Protein AF-A0A940NMJ7-F1 (afdb_monomer)

Sequence (134 aa):
ATIISGGDTNITGSQVNAKQVTADVGGNLAIRSVQDTTVSTAHQSSAGGGFSISQGGGSASFSAQNGHADGNYAQVNEQAGINAGSGGFDINVKGNTGLTGAVISSTADSSKNSLSTGTLTYSDIENHSHYSAN

Structure (mmCIF, N/CA/C/O backbone):
data_AF-A0A940NMJ7-F1
#
_entry.id   AF-A0A940NMJ7-F1
#
loop_
_atom_site.group_PDB
_atom_site.id
_atom_site.type_symbol
_atom_site.label_atom_id
_atom_site.label_alt_id
_atom_site.label_comp_id
_atom_site.label_asym_id
_atom_site.label_entity_id
_atom_site.label_seq_id
_atom_site.pdbx_PDB_ins_code
_atom_site.Cartn_x
_atom_site.Cartn_y
_atom_site.Cartn_z
_atom_site.occupancy
_atom_site.B_iso_or_equiv
_atom_site.auth_seq_id
_atom_site.auth_comp_id
_atom_site.auth_asym_id
_atom_site.auth_atom_id
_atom_site.pdbx_PDB_model_num
ATOM 1 N N . ALA A 1 1 ? -13.717 6.164 1.891 1.00 91.00 1 ALA A N 1
ATOM 2 C CA . ALA A 1 1 ? -13.687 5.393 0.640 1.00 91.00 1 ALA A CA 1
ATOM 3 C C . ALA A 1 1 ? -13.686 3.924 1.003 1.00 91.00 1 ALA A C 1
ATOM 5 O O . ALA A 1 1 ? -13.029 3.564 1.973 1.00 91.00 1 ALA A O 1
ATOM 6 N N . THR A 1 2 ? -14.424 3.113 0.253 1.00 94.88 2 THR A N 1
ATOM 7 C CA . THR A 1 2 ? -14.507 1.668 0.472 1.00 94.88 2 THR A CA 1
ATOM 8 C C . THR A 1 2 ? -14.177 0.971 -0.840 1.00 94.88 2 THR A C 1
ATOM 10 O O . THR A 1 2 ? -14.768 1.303 -1.865 1.00 94.88 2 THR A O 1
ATOM 13 N N . ILE A 1 3 ? -13.217 0.050 -0.809 1.00 93.81 3 ILE A N 1
ATOM 14 C CA . ILE A 1 3 ? -12.767 -0.754 -1.946 1.00 93.81 3 ILE A CA 1
ATOM 15 C C . ILE A 1 3 ? -13.097 -2.205 -1.609 1.00 93.81 3 ILE A C 1
ATOM 17 O O . ILE A 1 3 ? -12.659 -2.701 -0.579 1.00 93.81 3 ILE A O 1
ATOM 21 N N . ILE A 1 4 ? -13.883 -2.876 -2.446 1.00 95.88 4 ILE A N 1
ATOM 22 C CA . ILE A 1 4 ? -14.216 -4.293 -2.270 1.00 95.88 4 ILE A CA 1
ATOM 23 C C . ILE A 1 4 ? -13.942 -4.979 -3.600 1.00 95.88 4 ILE A C 1
ATOM 25 O O . ILE A 1 4 ? -14.534 -4.614 -4.615 1.00 95.88 4 ILE A O 1
ATOM 29 N N . SER A 1 5 ? -13.038 -5.953 -3.600 1.00 95.56 5 SER A N 1
ATOM 30 C CA . SER A 1 5 ? -12.686 -6.735 -4.783 1.00 95.56 5 SER A CA 1
ATOM 31 C C . SER A 1 5 ? -12.608 -8.212 -4.429 1.00 95.56 5 SER A C 1
ATOM 33 O O . SER A 1 5 ? -11.950 -8.588 -3.467 1.00 95.56 5 SER A O 1
ATOM 3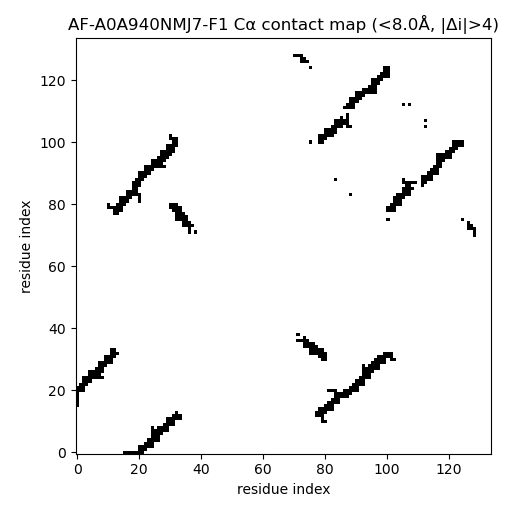5 N N . GLY A 1 6 ? -13.250 -9.069 -5.225 1.00 96.06 6 GLY A N 1
ATOM 36 C CA . GLY A 1 6 ? -13.127 -10.524 -5.079 1.00 96.06 6 GLY A CA 1
ATOM 37 C C . GLY A 1 6 ? -11.809 -11.091 -5.621 1.00 96.06 6 GLY A C 1
ATOM 38 O O . GLY A 1 6 ? -11.502 -12.250 -5.366 1.00 96.06 6 GLY A O 1
ATOM 39 N N . GLY A 1 7 ? -11.041 -10.293 -6.366 1.00 95.75 7 GLY A N 1
ATOM 40 C CA . GLY A 1 7 ? -9.788 -10.697 -7.001 1.00 95.75 7 GLY A CA 1
ATOM 41 C C . GLY A 1 7 ? -8.691 -9.662 -6.788 1.00 95.75 7 GLY A C 1
ATOM 42 O O . GLY A 1 7 ? -8.641 -8.998 -5.753 1.00 95.75 7 GLY A O 1
ATOM 43 N N . ASP A 1 8 ? -7.809 -9.523 -7.772 1.00 97.38 8 ASP A N 1
ATOM 44 C CA . ASP A 1 8 ? -6.682 -8.596 -7.699 1.00 97.38 8 ASP A CA 1
ATOM 45 C C . ASP A 1 8 ? -7.126 -7.134 -7.874 1.00 97.38 8 ASP A C 1
ATOM 47 O O . ASP A 1 8 ? -8.054 -6.821 -8.622 1.00 97.38 8 ASP A O 1
ATOM 51 N N . THR A 1 9 ? -6.448 -6.218 -7.184 1.00 97.19 9 THR A N 1
ATOM 52 C CA . THR A 1 9 ? -6.685 -4.769 -7.227 1.00 97.19 9 THR A CA 1
ATOM 53 C C . THR A 1 9 ? -5.381 -4.043 -7.530 1.00 97.19 9 THR A C 1
ATOM 55 O O . THR A 1 9 ? -4.369 -4.290 -6.879 1.00 97.19 9 THR A O 1
ATOM 58 N N . ASN A 1 10 ? -5.399 -3.120 -8.496 1.00 95.62 10 ASN A N 1
ATOM 59 C CA . ASN A 1 10 ? -4.234 -2.319 -8.873 1.00 95.62 10 ASN A CA 1
ATOM 60 C C . ASN A 1 10 ? -4.544 -0.819 -8.752 1.00 95.62 10 ASN A C 1
ATOM 62 O O . ASN A 1 10 ? -5.534 -0.345 -9.302 1.00 95.62 10 ASN A O 1
ATOM 66 N N . ILE A 1 11 ? -3.670 -0.077 -8.072 1.00 93.62 11 ILE A N 1
ATOM 67 C CA . ILE A 1 11 ? -3.666 1.388 -7.987 1.00 93.62 11 ILE A CA 1
ATOM 68 C C . ILE A 1 11 ? -2.346 1.847 -8.607 1.00 93.62 11 ILE A C 1
ATOM 70 O O . ILE A 1 11 ? -1.290 1.684 -8.005 1.00 93.62 11 ILE A O 1
ATOM 74 N N . THR A 1 12 ? -2.371 2.344 -9.842 1.00 92.06 12 THR A N 1
ATOM 75 C CA . THR A 1 12 ? -1.150 2.703 -10.586 1.00 92.06 12 THR A CA 1
ATOM 76 C C . THR A 1 12 ? -1.181 4.170 -10.976 1.00 92.06 12 THR A C 1
ATOM 78 O O . THR A 1 12 ? -2.170 4.601 -11.556 1.00 92.06 12 THR A O 1
ATOM 81 N N . GLY A 1 13 ? -0.138 4.924 -10.616 1.00 89.19 13 GLY A N 1
ATOM 82 C CA . GLY A 1 13 ? -0.063 6.371 -10.845 1.00 89.19 13 GLY A CA 1
ATOM 83 C C . GLY A 1 13 ? -1.285 7.116 -10.308 1.00 89.19 13 GLY A C 1
ATOM 84 O O . GLY A 1 13 ? -1.816 7.988 -10.96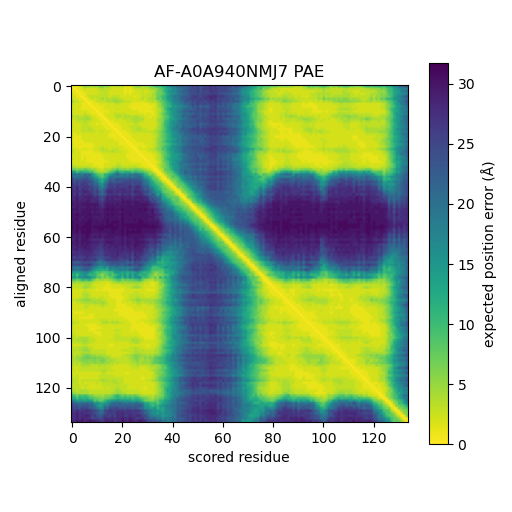6 1.00 89.19 13 GLY A O 1
ATOM 85 N N . SER A 1 14 ? -1.859 6.696 -9.181 1.00 90.94 14 SER A N 1
ATOM 86 C CA . SER A 1 14 ? -3.104 7.286 -8.677 1.00 90.94 14 SER A CA 1
ATOM 87 C C . SER A 1 14 ? -3.173 7.225 -7.161 1.00 90.94 14 SER A C 1
ATOM 89 O O . SER A 1 14 ? -2.622 6.315 -6.537 1.00 90.94 14 SER A O 1
ATOM 91 N N . GLN A 1 15 ? -3.883 8.184 -6.565 1.00 92.56 15 GLN A N 1
ATOM 92 C CA . GLN A 1 15 ? -4.032 8.284 -5.115 1.00 92.56 15 GLN A CA 1
ATOM 93 C C . GLN A 1 15 ? -5.485 8.133 -4.672 1.00 92.56 15 GLN A C 1
ATOM 95 O O . GLN A 1 15 ? -6.378 8.841 -5.139 1.00 92.56 15 GLN A O 1
ATOM 100 N N . VAL A 1 16 ? -5.715 7.251 -3.702 1.00 94.38 16 VAL A N 1
ATOM 101 C CA . VAL A 1 16 ? -7.004 7.118 -3.019 1.00 94.38 16 VAL A CA 1
ATOM 102 C C . VAL A 1 16 ? -6.992 8.012 -1.787 1.00 94.38 16 VAL A C 1
ATOM 104 O O . VAL A 1 16 ? -6.332 7.704 -0.800 1.00 94.38 16 VAL A O 1
ATOM 107 N N . ASN A 1 17 ? -7.748 9.108 -1.829 1.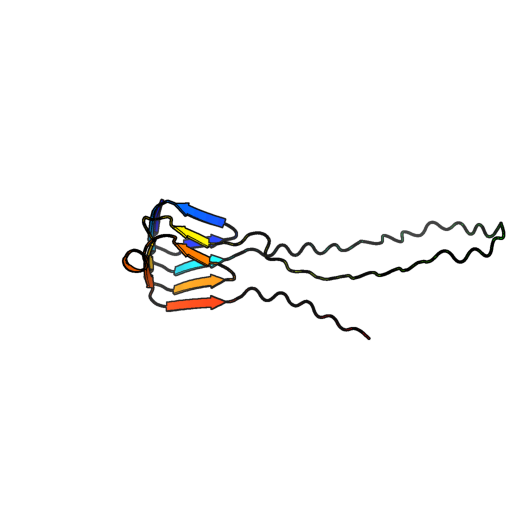00 95.25 17 ASN A N 1
ATOM 108 C CA . ASN A 1 17 ? -7.832 10.080 -0.739 1.00 95.25 17 ASN A CA 1
ATOM 109 C C . ASN A 1 17 ? -9.217 10.029 -0.085 1.00 95.25 17 ASN A C 1
ATOM 111 O O . ASN A 1 17 ? -10.232 10.233 -0.752 1.00 95.25 17 ASN A O 1
ATOM 115 N N . ALA A 1 18 ? -9.286 9.778 1.224 1.00 95.56 18 ALA A N 1
ATOM 116 C CA . ALA A 1 18 ? -10.549 9.834 1.961 1.00 95.56 18 ALA A CA 1
ATOM 117 C C . ALA A 1 18 ? -10.342 10.062 3.459 1.00 95.56 18 ALA A C 1
ATOM 119 O O . ALA A 1 18 ? -9.302 9.728 4.008 1.00 95.56 18 ALA A O 1
ATOM 120 N N . LYS A 1 19 ? -11.376 10.546 4.165 1.00 95.81 19 LYS A N 1
ATOM 121 C CA . LYS A 1 19 ? -11.338 10.669 5.635 1.00 95.81 19 LYS A CA 1
ATOM 122 C C . LYS A 1 19 ? -11.031 9.336 6.332 1.00 95.81 19 LYS A C 1
ATOM 124 O O . LYS A 1 19 ? -10.294 9.330 7.307 1.00 95.81 19 LYS A O 1
ATOM 129 N N . GLN A 1 20 ? -11.596 8.248 5.820 1.00 96.44 20 GLN A N 1
ATOM 130 C CA . GLN A 1 20 ? -11.321 6.870 6.216 1.00 96.44 20 GLN A CA 1
ATOM 131 C C . GLN A 1 20 ? -11.233 6.025 4.948 1.00 96.44 20 GLN A C 1
ATOM 133 O O . GLN A 1 20 ? -12.024 6.248 4.020 1.00 96.44 20 GLN A O 1
ATOM 138 N N . VAL A 1 21 ? -10.308 5.071 4.902 1.00 97.44 21 VAL A N 1
ATOM 139 C CA . VAL A 1 21 ? -10.182 4.120 3.792 1.00 97.44 21 VAL A CA 1
ATOM 140 C C . VAL A 1 21 ? -10.396 2.707 4.310 1.00 97.44 21 VAL A C 1
ATOM 142 O O . VAL A 1 21 ? -9.706 2.279 5.223 1.00 97.44 21 VAL A O 1
ATOM 145 N N . THR A 1 22 ? -11.330 1.980 3.711 1.00 97.00 22 THR A N 1
ATOM 146 C CA . THR A 1 22 ? -11.510 0.549 3.958 1.00 97.00 22 THR A CA 1
ATOM 147 C C . THR A 1 22 ? -11.271 -0.200 2.659 1.00 97.00 22 THR A C 1
ATOM 149 O O . THR A 1 22 ? -11.835 0.181 1.633 1.00 97.00 22 THR A O 1
ATOM 152 N N . ALA A 1 23 ? -10.447 -1.241 2.679 1.00 96.69 23 ALA A N 1
ATOM 153 C CA . ALA A 1 23 ? -10.196 -2.079 1.515 1.00 96.69 23 ALA A CA 1
ATOM 154 C C . ALA A 1 23 ? -10.314 -3.556 1.889 1.00 96.69 23 ALA A C 1
ATOM 156 O O . ALA A 1 23 ? -9.648 -3.997 2.815 1.00 96.69 23 ALA A O 1
ATOM 157 N N . ASP A 1 24 ? -11.135 -4.308 1.163 1.00 97.75 24 ASP A N 1
ATOM 158 C CA . ASP A 1 24 ? -11.233 -5.763 1.269 1.00 97.75 24 ASP A CA 1
ATOM 159 C C . ASP A 1 24 ? -10.949 -6.382 -0.103 1.00 97.75 24 ASP A C 1
ATOM 161 O O . ASP A 1 24 ? -11.700 -6.182 -1.062 1.00 97.75 24 ASP A O 1
ATOM 165 N N . VAL A 1 25 ? -9.811 -7.065 -0.217 1.00 97.62 25 VAL A N 1
ATOM 166 C CA . VAL A 1 25 ? -9.273 -7.587 -1.476 1.00 97.62 25 VAL A CA 1
ATOM 167 C C . VAL A 1 25 ? -9.081 -9.098 -1.357 1.00 97.62 25 VAL A C 1
ATOM 169 O O . VAL A 1 25 ? -8.241 -9.584 -0.599 1.00 97.62 25 VAL A O 1
ATOM 172 N N . GLY A 1 26 ? -9.857 -9.849 -2.136 1.00 97.12 26 GLY A N 1
ATOM 173 C CA . GLY A 1 26 ? -9.825 -11.311 -2.184 1.00 97.12 26 GLY A CA 1
ATOM 174 C C . GLY A 1 26 ? -8.584 -11.891 -2.868 1.00 97.12 26 GLY A C 1
ATOM 175 O O . GLY A 1 26 ? -8.244 -13.043 -2.610 1.00 97.12 26 GLY A O 1
ATOM 176 N N . GLY A 1 27 ? -7.899 -11.105 -3.703 1.00 97.00 27 GLY A N 1
ATOM 177 C CA . GLY A 1 27 ? -6.621 -11.449 -4.331 1.00 97.00 27 GLY A CA 1
ATOM 178 C C . GLY A 1 27 ? -5.460 -10.602 -3.802 1.00 97.00 27 GLY A C 1
ATOM 179 O O . GLY A 1 27 ? -5.316 -10.393 -2.597 1.00 97.00 27 GLY A O 1
ATOM 180 N N . ASN A 1 28 ? -4.625 -10.118 -4.716 1.00 97.94 28 ASN A N 1
ATOM 181 C CA . ASN A 1 28 ? -3.477 -9.258 -4.447 1.00 97.94 28 ASN A CA 1
ATOM 182 C C . ASN A 1 28 ? -3.850 -7.776 -4.559 1.00 97.94 28 ASN A C 1
ATOM 184 O O . ASN A 1 28 ? -4.609 -7.384 -5.444 1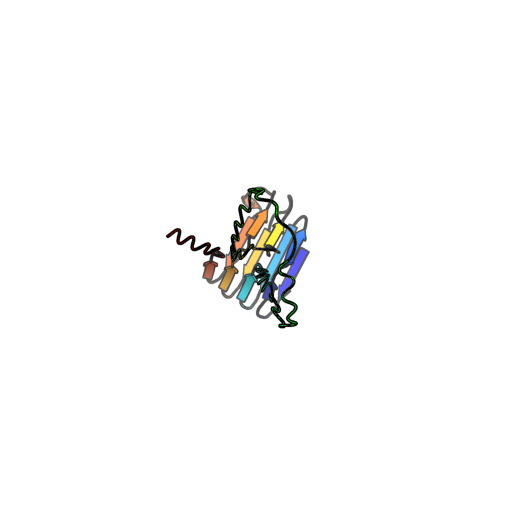.00 97.94 28 ASN A O 1
ATOM 188 N N . LEU A 1 29 ? -3.265 -6.932 -3.713 1.00 97.62 29 LEU A N 1
ATOM 189 C CA . LEU A 1 29 ? -3.347 -5.478 -3.817 1.00 97.62 29 LEU A CA 1
ATOM 190 C C . LEU A 1 29 ? -1.993 -4.932 -4.259 1.00 97.62 29 LEU A C 1
ATOM 192 O O . LEU A 1 29 ? -1.013 -5.071 -3.537 1.00 97.62 29 LEU A O 1
ATOM 196 N N . ALA A 1 30 ? -1.929 -4.262 -5.402 1.00 96.88 30 ALA A N 1
ATOM 197 C CA . ALA A 1 30 ? -0.699 -3.637 -5.862 1.00 96.88 30 ALA A CA 1
ATOM 198 C C . ALA A 1 30 ? -0.859 -2.130 -6.050 1.00 96.88 30 ALA A C 1
ATOM 200 O O . ALA A 1 30 ? -1.742 -1.669 -6.772 1.00 96.88 30 ALA A O 1
ATOM 201 N N . ILE A 1 31 ? 0.029 -1.365 -5.423 1.00 95.75 31 ILE A N 1
ATOM 202 C CA . ILE A 1 31 ? 0.074 0.093 -5.491 1.00 95.75 31 ILE A CA 1
ATOM 203 C C . ILE A 1 31 ? 1.416 0.487 -6.103 1.00 95.75 31 ILE A C 1
ATOM 205 O O . ILE A 1 31 ? 2.468 0.162 -5.553 1.00 95.75 31 ILE A O 1
ATOM 209 N N . ARG A 1 32 ? 1.390 1.136 -7.269 1.00 93.00 32 ARG A N 1
ATOM 210 C CA . ARG A 1 32 ? 2.585 1.397 -8.081 1.00 93.00 32 ARG A CA 1
ATOM 211 C C . ARG A 1 32 ? 2.634 2.836 -8.558 1.00 93.00 32 ARG A C 1
ATOM 213 O O . ARG A 1 32 ? 1.764 3.269 -9.306 1.00 93.00 32 ARG A O 1
ATOM 220 N N . SER A 1 33 ? 3.658 3.566 -8.154 1.00 90.75 33 SER A N 1
ATOM 221 C CA . SER A 1 33 ? 3.934 4.890 -8.706 1.00 90.75 33 SER A CA 1
ATOM 222 C C . SER A 1 33 ? 4.463 4.767 -10.131 1.00 90.75 33 SER A C 1
ATOM 224 O O . SER A 1 33 ? 5.121 3.781 -10.465 1.00 90.75 33 SER A O 1
ATOM 226 N N . VAL A 1 34 ? 4.172 5.757 -10.972 1.00 83.81 34 VAL A N 1
ATOM 227 C CA . VAL A 1 34 ? 4.681 5.801 -12.348 1.00 83.81 34 VAL A CA 1
ATOM 228 C C . VAL A 1 34 ? 5.879 6.744 -12.432 1.00 83.81 34 VAL A C 1
ATOM 230 O O . VAL A 1 34 ? 5.879 7.844 -11.871 1.00 83.81 34 VAL A O 1
ATOM 233 N N . GLN A 1 35 ? 6.927 6.288 -13.115 1.00 69.25 35 GLN A N 1
ATOM 234 C CA . GLN A 1 35 ? 8.033 7.139 -13.543 1.00 69.25 35 GLN A CA 1
ATOM 235 C C . GLN A 1 35 ? 7.687 7.713 -14.912 1.00 69.25 35 GLN A C 1
ATOM 237 O O . GLN A 1 35 ? 7.401 6.941 -15.826 1.00 69.25 35 GLN A O 1
ATOM 242 N N . ASP A 1 36 ? 7.792 9.031 -15.077 1.00 59.56 36 ASP A N 1
ATOM 243 C CA . ASP A 1 36 ? 7.918 9.587 -16.423 1.00 59.56 36 ASP A CA 1
ATOM 244 C C . ASP A 1 36 ? 9.396 9.637 -16.768 1.00 59.56 36 ASP A C 1
ATOM 246 O O . ASP A 1 36 ? 10.161 10.450 -16.251 1.00 59.56 36 ASP A O 1
ATOM 250 N N . THR A 1 37 ? 9.807 8.756 -17.673 1.00 52.72 37 THR A N 1
ATOM 251 C CA . THR A 1 37 ? 11.101 8.899 -18.334 1.00 52.72 37 THR A CA 1
ATOM 252 C C . THR A 1 37 ? 10.867 9.759 -19.566 1.00 52.72 37 THR A C 1
ATOM 254 O O . THR A 1 37 ? 10.669 9.244 -20.666 1.00 52.72 37 THR A O 1
ATOM 257 N N . THR A 1 38 ? 10.853 11.084 -19.397 1.00 46.31 38 THR A N 1
ATOM 258 C CA . THR A 1 38 ? 10.979 11.976 -20.554 1.00 46.31 38 THR A CA 1
ATOM 259 C C . THR A 1 38 ? 12.411 11.838 -21.051 1.00 46.31 38 THR A C 1
ATOM 261 O O . THR A 1 38 ? 13.305 12.574 -20.640 1.00 46.31 38 THR A O 1
ATOM 264 N N . VAL A 1 39 ? 12.656 10.858 -21.921 1.00 48.12 39 VAL A N 1
ATOM 265 C CA . VAL A 1 39 ? 13.864 10.843 -22.737 1.00 48.12 39 VAL A CA 1
ATOM 266 C C . VAL A 1 39 ? 13.705 12.014 -23.699 1.00 48.12 39 VAL A C 1
ATOM 268 O O . VAL A 1 39 ? 13.160 11.863 -24.793 1.00 48.12 39 VAL A O 1
ATOM 271 N N . SER A 1 40 ? 14.154 13.201 -23.284 1.00 40.91 40 SER A N 1
ATOM 272 C CA . SER A 1 40 ? 14.461 14.290 -24.207 1.00 40.91 40 SER A CA 1
ATOM 273 C C . SER A 1 40 ? 15.635 13.822 -25.053 1.00 40.91 40 SER A C 1
ATOM 275 O O . SER A 1 40 ? 16.776 14.222 -24.866 1.00 40.91 40 SER A O 1
ATOM 277 N N . THR A 1 41 ? 15.349 12.934 -26.005 1.00 46.47 41 THR A N 1
ATOM 278 C CA . THR A 1 41 ? 16.197 12.768 -27.170 1.00 46.47 41 THR A CA 1
ATOM 279 C C . THR A 1 41 ? 16.036 14.084 -27.902 1.00 46.47 41 THR A C 1
ATOM 281 O O . THR A 1 41 ? 15.117 14.249 -28.711 1.00 46.47 41 THR A O 1
ATOM 284 N N . ALA A 1 42 ? 16.880 15.055 -27.556 1.00 44.22 42 ALA A N 1
ATOM 285 C CA . ALA A 1 42 ? 17.189 16.155 -28.434 1.00 44.22 42 ALA A CA 1
ATOM 286 C C . ALA A 1 42 ? 17.702 15.494 -29.713 1.00 44.22 42 ALA A C 1
ATOM 288 O O . ALA A 1 42 ? 18.881 15.181 -29.858 1.00 44.22 42 ALA A O 1
ATOM 289 N N . HIS A 1 43 ? 16.779 15.187 -30.623 1.00 42.09 43 HIS A N 1
ATOM 290 C CA . HIS A 1 43 ? 17.104 14.882 -31.994 1.00 42.09 43 HIS A CA 1
ATOM 291 C C . HIS A 1 43 ? 17.693 16.173 -32.537 1.00 42.09 43 HIS A C 1
ATOM 293 O O . HIS A 1 43 ? 16.993 17.009 -33.109 1.00 42.09 43 HIS A O 1
ATOM 299 N N . GLN A 1 44 ? 18.996 16.346 -32.331 1.00 42.59 44 GLN A N 1
ATOM 300 C CA . GLN A 1 44 ? 19.792 17.209 -33.164 1.00 42.59 44 GLN A CA 1
ATOM 301 C C . GLN A 1 44 ? 19.731 16.592 -34.555 1.00 42.59 44 GLN A C 1
ATOM 303 O O . GLN A 1 44 ? 20.561 15.780 -34.954 1.00 42.59 44 GLN A O 1
ATOM 308 N N . SER A 1 45 ? 18.690 16.965 -35.294 1.00 41.44 45 SER A N 1
ATOM 309 C CA . SER A 1 45 ? 18.667 16.828 -36.735 1.00 41.44 45 SER A CA 1
ATOM 310 C C . SER A 1 45 ? 19.654 17.852 -37.270 1.00 41.44 45 SER A C 1
ATOM 312 O O . SER A 1 45 ? 19.287 18.919 -37.750 1.00 41.44 45 SER A O 1
ATOM 314 N N . SER A 1 46 ? 20.938 17.515 -37.190 1.00 48.72 46 SER A N 1
ATOM 315 C CA . SER A 1 46 ? 21.925 17.938 -38.171 1.00 48.72 46 SER A CA 1
ATOM 316 C C . SER A 1 46 ? 21.524 17.328 -39.517 1.00 48.72 46 SER A C 1
ATOM 318 O O . SER A 1 46 ? 22.117 16.366 -39.994 1.00 48.72 46 SER A O 1
ATOM 320 N N . ALA A 1 47 ? 20.454 17.863 -40.103 1.00 39.94 47 ALA A N 1
ATOM 321 C CA . ALA A 1 47 ? 20.149 17.707 -41.508 1.00 39.94 47 ALA A CA 1
ATOM 322 C C . ALA A 1 47 ? 21.024 18.725 -42.235 1.00 39.94 47 ALA A C 1
ATOM 324 O O . ALA A 1 47 ? 20.793 19.933 -42.177 1.00 39.94 47 ALA A O 1
ATOM 325 N N . GLY A 1 48 ? 22.098 18.214 -42.833 1.00 48.69 48 GLY A N 1
ATOM 326 C CA . GLY A 1 48 ? 23.022 18.993 -43.634 1.00 48.69 48 GLY A CA 1
ATOM 327 C C . GLY A 1 48 ? 22.295 19.830 -44.686 1.00 48.69 48 GLY A C 1
ATOM 328 O O . GLY A 1 48 ? 21.514 19.327 -45.486 1.00 48.69 48 GLY A O 1
ATOM 329 N N . GLY A 1 49 ? 22.614 21.116 -44.687 1.00 35.88 49 GLY A N 1
ATOM 330 C CA . GLY A 1 49 ? 22.354 22.058 -45.763 1.00 35.88 49 GLY A CA 1
ATOM 331 C C . GLY A 1 49 ? 23.523 23.027 -45.748 1.00 35.88 49 GLY A C 1
ATOM 332 O O . GLY A 1 49 ? 23.546 23.963 -44.956 1.00 35.88 49 GLY A O 1
ATOM 333 N N . GLY A 1 50 ? 24.568 22.706 -46.508 1.00 48.47 50 GLY A N 1
ATOM 334 C CA . GLY A 1 50 ? 25.816 23.453 -46.483 1.00 48.47 50 GLY A CA 1
ATOM 335 C C . GLY A 1 50 ? 25.646 24.878 -46.988 1.00 48.47 50 GLY A C 1
ATOM 336 O O . GLY A 1 50 ? 25.002 25.075 -48.003 1.00 48.47 50 GLY A O 1
ATOM 337 N N . PHE A 1 51 ? 26.300 25.831 -46.325 1.00 34.94 51 PHE A N 1
ATOM 338 C CA . PHE A 1 51 ? 26.825 27.051 -46.936 1.00 34.94 51 PHE A CA 1
ATOM 339 C C . PHE A 1 51 ? 28.053 27.496 -46.139 1.00 34.94 51 PHE A C 1
ATOM 341 O O . PHE A 1 51 ? 27.954 28.014 -45.029 1.00 34.94 51 PHE A O 1
ATOM 348 N N . SER A 1 52 ? 29.231 27.274 -46.716 1.00 46.12 52 SER A N 1
ATOM 349 C CA . SER A 1 52 ? 30.485 27.865 -46.264 1.00 46.12 52 SER A CA 1
ATOM 350 C C . SER A 1 52 ? 30.455 29.358 -46.598 1.00 46.12 52 SER A C 1
ATOM 352 O O . SER A 1 52 ? 30.718 29.737 -47.736 1.00 46.12 52 SER A O 1
ATOM 354 N N . ILE A 1 53 ? 30.141 30.216 -45.629 1.00 36.88 53 ILE A N 1
ATOM 355 C CA . ILE A 1 53 ? 30.416 31.655 -45.731 1.00 36.88 53 ILE A CA 1
ATOM 356 C C . ILE A 1 53 ? 31.562 32.009 -44.789 1.00 36.88 53 ILE A C 1
ATOM 358 O O . ILE A 1 53 ? 31.387 32.379 -43.635 1.00 36.88 53 ILE A O 1
ATOM 362 N N . SER A 1 54 ? 32.775 31.851 -45.311 1.00 53.22 54 SER A N 1
ATOM 363 C CA . SER A 1 54 ? 33.998 32.340 -44.688 1.00 53.22 54 SER A CA 1
ATOM 364 C C . SER A 1 54 ? 34.205 33.789 -45.117 1.00 53.22 54 SER A C 1
ATOM 366 O O . SER A 1 54 ? 34.864 34.007 -46.124 1.00 53.22 54 SER A O 1
ATOM 368 N N . GLN A 1 55 ? 33.601 34.769 -44.432 1.00 38.06 55 GLN A N 1
ATOM 369 C CA . GLN A 1 55 ? 33.928 36.193 -44.611 1.00 38.06 55 GLN A CA 1
ATOM 370 C C . GLN A 1 55 ? 33.608 37.003 -43.346 1.00 38.06 55 GLN A C 1
ATOM 372 O O . GLN A 1 55 ? 32.456 37.077 -42.934 1.00 38.06 55 GLN A O 1
ATOM 377 N N . GLY A 1 56 ? 34.624 37.673 -42.792 1.00 37.16 56 GLY A N 1
ATOM 378 C CA . GLY A 1 56 ? 34.453 38.771 -41.834 1.00 37.16 56 GLY A CA 1
ATOM 379 C C . GLY A 1 56 ? 35.109 38.511 -40.482 1.00 37.16 56 GLY A C 1
ATOM 380 O O . GLY A 1 56 ? 34.598 37.749 -39.672 1.00 37.16 56 GLY A O 1
ATOM 381 N N . GLY A 1 57 ? 36.261 39.144 -40.259 1.00 41.00 57 GLY A N 1
ATOM 382 C CA . GLY A 1 57 ? 37.065 38.999 -39.051 1.00 41.00 57 GLY A CA 1
ATOM 383 C C . GLY A 1 57 ? 36.406 39.507 -37.765 1.00 41.00 57 GLY A C 1
ATOM 384 O O . GLY A 1 57 ? 35.475 40.306 -37.774 1.00 41.00 57 GLY A O 1
ATOM 385 N N . GLY A 1 58 ? 36.967 39.049 -36.648 1.00 35.56 58 GLY A N 1
ATOM 386 C CA . GLY A 1 58 ? 36.606 39.482 -35.305 1.00 35.56 58 GLY A CA 1
ATOM 387 C C . GLY A 1 58 ? 36.960 38.405 -34.291 1.00 35.56 58 GLY A C 1
ATOM 388 O O . GLY A 1 58 ? 36.155 37.526 -34.008 1.00 35.56 58 GLY A O 1
ATOM 389 N N . SER A 1 59 ? 38.177 38.449 -33.748 1.00 45.28 59 SER A N 1
ATOM 390 C CA . SER A 1 59 ? 38.548 37.661 -32.572 1.00 45.28 59 SER A CA 1
ATOM 391 C C . SER A 1 59 ? 37.792 38.209 -31.363 1.00 45.28 59 SER A C 1
ATOM 393 O O . SER A 1 59 ? 38.276 39.101 -30.669 1.00 45.28 59 SER A O 1
ATOM 395 N N . ALA A 1 60 ? 36.584 37.708 -31.137 1.00 34.06 60 ALA A N 1
ATOM 396 C CA . ALA A 1 60 ? 35.846 37.930 -29.910 1.00 34.06 60 ALA A CA 1
ATOM 397 C C . ALA A 1 60 ? 35.635 36.569 -29.248 1.00 34.06 60 ALA A C 1
ATOM 399 O O . ALA A 1 60 ? 34.821 35.759 -29.685 1.00 34.06 60 ALA A O 1
ATOM 400 N N . SER A 1 61 ? 36.431 36.298 -28.218 1.00 42.56 61 SER A N 1
ATOM 401 C CA . SER A 1 61 ? 36.265 35.153 -27.332 1.00 42.56 61 SER A CA 1
ATOM 402 C C . SER A 1 61 ? 34.972 35.330 -26.535 1.00 42.56 61 SER A C 1
ATOM 404 O O . SER A 1 61 ? 34.983 35.882 -25.437 1.00 42.56 61 SER A O 1
ATOM 406 N N . PHE A 1 62 ? 33.851 34.904 -27.113 1.00 35.00 62 PHE A N 1
ATOM 407 C CA . PHE A 1 62 ? 32.592 34.766 -26.398 1.00 35.00 62 PHE A CA 1
ATOM 408 C C . PHE A 1 62 ? 32.539 33.377 -25.763 1.00 35.00 62 PHE A C 1
ATOM 410 O O . PHE A 1 62 ? 32.688 32.351 -26.422 1.00 35.00 62 PHE A O 1
ATOM 417 N N . SER A 1 63 ? 32.393 33.380 -24.443 1.00 50.25 63 SER A N 1
ATOM 418 C CA . SER A 1 63 ? 32.280 32.227 -23.558 1.00 50.25 63 SER A CA 1
ATOM 419 C C . SER A 1 63 ? 31.184 31.263 -24.018 1.00 50.25 63 SER A C 1
ATOM 421 O O . SER A 1 63 ? 30.003 31.520 -23.800 1.00 50.25 63 SER A O 1
ATOM 423 N N . ALA A 1 64 ? 31.573 30.135 -24.610 1.00 37.00 64 ALA A N 1
ATOM 424 C CA . ALA A 1 64 ? 30.678 29.012 -24.865 1.00 37.00 64 ALA A CA 1
ATOM 425 C C . ALA A 1 64 ? 30.907 27.946 -23.787 1.00 37.00 64 ALA A C 1
ATOM 427 O O . ALA A 1 64 ? 31.636 26.976 -23.977 1.00 37.00 64 ALA A O 1
ATOM 428 N N . GLN A 1 65 ? 30.309 28.153 -22.615 1.00 42.06 65 GLN A N 1
ATOM 429 C CA . GLN A 1 65 ? 30.156 27.096 -21.616 1.00 42.06 65 GLN A CA 1
ATOM 430 C C . GLN A 1 65 ? 29.034 26.174 -22.102 1.00 42.06 65 GLN A C 1
ATOM 432 O O . GLN A 1 65 ? 27.879 26.318 -21.715 1.00 42.06 65 GLN A O 1
ATOM 437 N N . ASN A 1 66 ? 29.364 25.262 -23.015 1.00 41.50 66 ASN A N 1
ATOM 438 C CA . ASN A 1 66 ? 28.430 24.263 -23.523 1.00 41.50 66 ASN A CA 1
ATOM 439 C C . ASN A 1 66 ? 28.363 23.078 -22.547 1.00 41.50 66 ASN A C 1
ATOM 441 O O . ASN A 1 66 ? 28.872 21.995 -22.824 1.00 41.50 66 ASN A O 1
ATOM 445 N N . GLY A 1 67 ? 27.784 23.307 -21.368 1.00 38.78 67 GLY A N 1
ATOM 446 C CA . GLY A 1 67 ? 27.466 22.244 -20.420 1.00 38.78 67 GLY A CA 1
ATOM 447 C C . GLY A 1 67 ? 26.208 21.512 -20.873 1.00 38.78 67 GLY A C 1
ATOM 448 O O . GLY A 1 67 ? 25.108 21.908 -20.506 1.00 38.78 67 GLY A O 1
ATOM 449 N N . HIS A 1 68 ? 26.354 20.466 -21.685 1.00 43.66 68 HIS A N 1
ATOM 450 C CA . HIS A 1 68 ? 25.271 19.507 -21.898 1.00 43.66 68 HIS A CA 1
ATOM 451 C C . HIS A 1 68 ? 25.315 18.500 -20.752 1.00 43.66 68 HIS A C 1
ATOM 453 O O . HIS A 1 68 ? 26.161 17.610 -20.714 1.00 43.66 68 HIS A O 1
ATOM 459 N N . ALA A 1 69 ? 24.438 18.704 -19.775 1.00 43.31 69 ALA A N 1
ATOM 460 C CA . ALA A 1 69 ? 24.131 17.709 -18.766 1.00 43.31 69 ALA A CA 1
ATOM 461 C C . ALA A 1 69 ? 22.911 16.917 -19.252 1.00 43.31 69 ALA A C 1
ATOM 463 O O . ALA A 1 69 ? 21.774 17.284 -18.961 1.00 43.31 69 ALA A O 1
ATOM 464 N N . ASP A 1 70 ? 23.145 15.840 -20.001 1.00 45.56 70 ASP A N 1
ATOM 465 C CA . ASP A 1 70 ? 22.119 14.838 -20.301 1.00 45.56 70 ASP A CA 1
ATOM 466 C C . ASP A 1 70 ? 21.907 13.973 -19.051 1.00 45.56 70 ASP A C 1
ATOM 468 O O . ASP A 1 70 ? 22.382 12.846 -18.920 1.00 45.56 70 ASP A O 1
ATOM 472 N N . GLY A 1 71 ? 21.244 14.560 -18.056 1.00 46.31 71 GLY A N 1
ATOM 473 C CA . GLY A 1 71 ? 20.770 13.830 -16.896 1.00 46.31 71 GLY A CA 1
ATOM 474 C C . GLY A 1 71 ? 19.524 13.051 -17.287 1.00 46.31 71 GLY A C 1
ATOM 475 O O . GLY A 1 71 ? 18.439 13.628 -17.329 1.00 46.31 71 GLY A O 1
ATOM 476 N N . ASN A 1 72 ? 19.660 11.747 -17.541 1.00 47.97 72 ASN A N 1
ATOM 477 C CA . ASN A 1 72 ? 18.523 10.825 -17.547 1.00 47.97 72 ASN A CA 1
ATOM 478 C C . ASN A 1 72 ? 17.929 10.796 -16.135 1.00 47.97 72 ASN A C 1
ATOM 480 O O . ASN A 1 72 ? 18.291 9.973 -15.299 1.00 47.97 72 ASN A O 1
ATOM 484 N N . TYR A 1 73 ? 17.061 11.757 -15.849 1.00 49.47 73 TYR A N 1
ATOM 485 C CA . TYR A 1 73 ? 16.392 11.886 -14.574 1.00 49.47 73 TYR A CA 1
ATOM 486 C C . TYR A 1 73 ? 15.088 11.097 -14.647 1.00 49.47 73 TYR A C 1
ATOM 488 O O . TYR A 1 73 ? 14.098 11.558 -15.211 1.00 49.47 73 TYR A O 1
ATOM 496 N N . ALA A 1 74 ? 15.089 9.882 -14.100 1.00 53.00 74 ALA A N 1
ATOM 497 C CA . ALA A 1 74 ? 13.859 9.131 -13.891 1.00 53.00 74 ALA A CA 1
ATOM 498 C C . ALA A 1 74 ? 13.198 9.653 -12.606 1.00 53.00 74 ALA A C 1
ATOM 500 O O . ALA A 1 74 ? 13.402 9.119 -11.514 1.00 53.00 74 ALA A O 1
ATOM 501 N N . GLN A 1 75 ? 12.454 10.756 -12.718 1.00 54.66 75 GLN A N 1
ATOM 502 C CA . GLN A 1 75 ? 11.654 11.278 -11.612 1.00 54.66 75 GLN A CA 1
ATOM 503 C C . GLN A 1 75 ? 10.381 10.442 -11.465 1.00 54.66 75 GLN A C 1
ATOM 505 O O . GLN A 1 75 ? 9.701 10.145 -12.450 1.00 54.66 75 GLN A O 1
ATOM 510 N N . VAL A 1 76 ? 10.018 10.091 -10.229 1.00 62.41 76 VAL A N 1
ATOM 511 C CA . VAL A 1 76 ? 8.643 9.661 -9.938 1.00 62.41 76 VAL A CA 1
ATOM 512 C C . VAL A 1 76 ? 7.748 10.869 -10.186 1.00 62.41 76 VAL A C 1
ATOM 514 O O . VAL A 1 76 ? 7.818 11.837 -9.429 1.00 62.41 76 VAL A O 1
ATOM 517 N N . ASN A 1 77 ? 6.962 10.837 -11.260 1.00 65.31 77 ASN A N 1
ATOM 518 C CA . ASN A 1 77 ? 6.109 11.968 -11.617 1.00 65.31 77 ASN A CA 1
ATOM 519 C C . ASN A 1 77 ? 4.773 11.900 -10.871 1.00 65.31 77 ASN A C 1
ATOM 521 O O . ASN A 1 77 ? 4.307 12.897 -10.328 1.00 65.31 77 ASN A O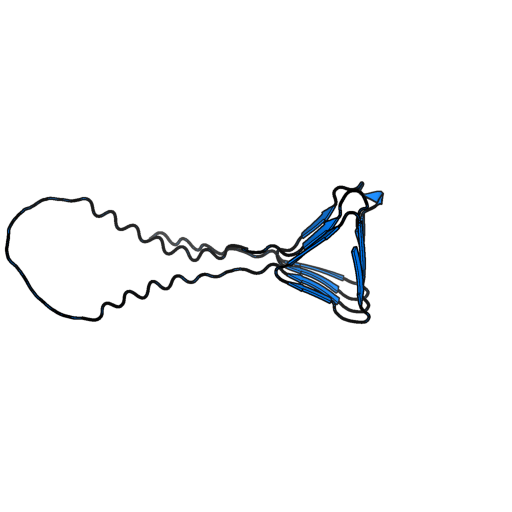 1
ATOM 525 N N . GLU A 1 78 ? 4.202 10.698 -10.752 1.00 74.38 78 GLU A N 1
ATOM 526 C CA . GLU A 1 78 ? 2.932 10.497 -10.062 1.00 74.38 78 GLU A CA 1
ATOM 527 C C . GLU A 1 78 ? 3.041 9.366 -9.037 1.00 74.38 78 GLU A C 1
ATOM 529 O O . GLU A 1 78 ? 3.057 8.168 -9.352 1.00 74.38 78 GLU A O 1
ATOM 534 N N . GLN A 1 79 ? 3.154 9.776 -7.771 1.00 85.62 79 GLN A N 1
ATOM 535 C CA . GLN A 1 79 ? 3.192 8.862 -6.641 1.00 85.62 79 GLN A CA 1
ATOM 536 C C . GLN A 1 79 ? 1.811 8.237 -6.435 1.00 85.62 79 GLN A C 1
ATOM 538 O O . GLN A 1 79 ? 0.835 8.942 -6.170 1.00 85.62 79 GLN A O 1
ATOM 543 N N . ALA A 1 80 ? 1.738 6.911 -6.520 1.00 92.62 80 ALA A N 1
ATOM 544 C CA . ALA A 1 80 ? 0.547 6.166 -6.169 1.00 92.62 80 ALA A CA 1
ATOM 545 C C . ALA A 1 80 ? 0.471 5.940 -4.662 1.00 92.62 80 ALA A C 1
ATOM 547 O O . ALA A 1 80 ? 1.485 5.784 -3.974 1.00 92.62 80 ALA A O 1
ATOM 548 N N . GLY A 1 81 ? -0.747 5.888 -4.137 1.00 94.19 81 GLY A N 1
ATOM 549 C CA . GLY A 1 81 ? -0.907 5.709 -2.707 1.00 94.19 81 GLY A CA 1
ATOM 550 C C . GLY A 1 81 ? -2.333 5.680 -2.203 1.00 94.19 81 GLY A C 1
ATOM 551 O O . GLY A 1 81 ? -3.300 5.893 -2.934 1.00 94.19 81 GLY A O 1
ATOM 552 N N . ILE A 1 82 ? -2.444 5.424 -0.908 1.00 95.88 82 ILE A N 1
ATOM 553 C CA . ILE A 1 82 ? -3.677 5.540 -0.141 1.00 95.88 82 ILE A CA 1
ATOM 554 C C . ILE A 1 82 ? -3.412 6.552 0.966 1.00 95.88 82 ILE A C 1
ATOM 556 O O . ILE A 1 82 ? -2.541 6.329 1.797 1.00 95.88 82 ILE A O 1
ATOM 560 N N . ASN A 1 83 ? -4.178 7.637 1.003 1.00 95.75 83 ASN A N 1
ATOM 561 C CA . ASN A 1 83 ? -4.093 8.644 2.052 1.00 95.75 83 ASN A CA 1
ATOM 562 C C . ASN A 1 83 ? -5.414 8.684 2.820 1.00 95.75 83 ASN A C 1
ATOM 564 O O . ASN A 1 83 ? -6.451 9.140 2.321 1.00 95.75 83 ASN A O 1
ATOM 568 N N . ALA A 1 84 ? -5.366 8.201 4.056 1.00 96.38 84 ALA A N 1
ATOM 569 C CA . ALA A 1 84 ? -6.473 8.274 4.987 1.00 96.38 84 ALA A CA 1
ATOM 570 C C . ALA A 1 84 ? -6.380 9.523 5.878 1.00 96.38 84 ALA A C 1
ATOM 572 O O . ALA A 1 84 ? -5.332 9.867 6.414 1.00 96.38 84 ALA A O 1
ATOM 573 N N . GLY A 1 85 ? -7.500 10.202 6.093 1.00 95.62 85 GLY A N 1
ATOM 574 C CA . GLY A 1 85 ? -7.601 11.283 7.070 1.00 95.62 85 GLY A CA 1
ATOM 575 C C . GLY A 1 85 ? -7.675 10.768 8.512 1.00 95.62 85 GLY A C 1
ATOM 576 O O . GLY A 1 85 ? -7.224 9.673 8.840 1.00 95.62 85 GLY A O 1
ATOM 577 N N . SER A 1 86 ? -8.344 11.538 9.373 1.00 96.06 86 SER A N 1
ATOM 578 C CA . SER A 1 86 ? -8.507 11.245 10.808 1.00 96.06 86 SER A CA 1
ATOM 579 C C . SER A 1 86 ? -9.336 9.995 11.141 1.00 96.06 86 SER A C 1
ATOM 581 O O . SER A 1 86 ? -9.434 9.603 12.307 1.00 96.06 86 SER A O 1
ATOM 583 N N . GLY A 1 87 ? -9.964 9.380 10.136 1.00 94.94 87 GLY A N 1
ATOM 584 C CA . GLY A 1 87 ? -10.684 8.117 10.259 1.00 94.94 87 GLY A CA 1
ATOM 585 C C . GLY A 1 87 ? -9.809 6.874 10.084 1.00 94.94 87 GLY A C 1
ATOM 586 O O . GLY A 1 87 ? -10.279 5.793 10.412 1.00 94.94 87 GLY A O 1
ATOM 587 N N . GLY A 1 88 ? -8.561 7.020 9.627 1.00 96.94 88 GLY A N 1
ATOM 588 C CA . GLY A 1 88 ? -7.618 5.908 9.508 1.00 96.94 88 GLY A CA 1
ATOM 589 C C . GLY A 1 88 ? -7.840 5.021 8.286 1.00 96.94 88 GLY A C 1
ATOM 590 O O . GLY A 1 88 ? -8.714 5.288 7.449 1.00 96.94 88 GLY A O 1
ATOM 591 N N . PHE A 1 89 ? -7.024 3.978 8.164 1.00 97.38 89 PHE A N 1
ATOM 592 C CA . PHE A 1 89 ? -7.207 2.940 7.154 1.00 97.38 89 PHE A CA 1
ATOM 593 C C . PHE A 1 89 ? -7.421 1.563 7.780 1.00 97.38 89 PHE A C 1
ATOM 595 O O . PHE A 1 89 ? -6.798 1.214 8.776 1.00 97.38 89 PHE A O 1
ATOM 602 N N . ASP A 1 90 ? -8.274 0.765 7.151 1.00 97.38 90 ASP A N 1
ATOM 603 C CA . ASP A 1 90 ? -8.452 -0.652 7.454 1.00 97.38 90 ASP A CA 1
ATOM 604 C C . ASP A 1 90 ? -8.389 -1.443 6.146 1.00 97.38 90 ASP A C 1
ATOM 606 O O . ASP A 1 90 ? -9.303 -1.390 5.320 1.00 97.38 90 ASP A O 1
ATOM 610 N N . ILE A 1 91 ? -7.252 -2.086 5.903 1.00 97.50 91 ILE A N 1
ATOM 611 C CA . ILE A 1 91 ? -6.937 -2.756 4.644 1.00 97.50 91 ILE A CA 1
ATOM 612 C C . ILE A 1 91 ? -6.758 -4.242 4.933 1.00 97.50 91 ILE A C 1
ATOM 614 O O . ILE A 1 91 ? -5.829 -4.631 5.633 1.00 97.50 91 ILE A O 1
ATOM 618 N N . ASN A 1 92 ? -7.622 -5.067 4.356 1.00 97.88 92 ASN A N 1
ATOM 619 C CA . ASN A 1 92 ? -7.581 -6.518 4.406 1.00 97.88 92 ASN A CA 1
ATOM 620 C C . ASN A 1 92 ? -7.337 -7.077 2.999 1.00 97.88 92 ASN A C 1
ATOM 622 O O . ASN A 1 92 ? -8.115 -6.845 2.075 1.00 97.88 92 ASN A O 1
ATOM 626 N N . VAL A 1 93 ? -6.251 -7.823 2.834 1.00 97.94 93 VAL A N 1
ATOM 627 C CA . VAL A 1 93 ? -5.830 -8.421 1.565 1.00 97.94 93 VAL A CA 1
ATOM 628 C C . VAL A 1 93 ? -5.556 -9.899 1.806 1.00 97.94 93 VAL A C 1
ATOM 630 O O . VAL A 1 93 ? -4.779 -10.262 2.685 1.00 97.94 93 VAL A O 1
ATOM 633 N N . LYS A 1 94 ? -6.195 -10.789 1.048 1.00 97.69 94 LYS A N 1
ATOM 634 C CA . LYS A 1 94 ? -5.957 -12.234 1.202 1.00 97.69 94 LYS A CA 1
ATOM 635 C C . LYS A 1 94 ? -4.611 -12.665 0.626 1.00 97.69 94 LYS A C 1
ATOM 637 O O . LYS A 1 94 ? -3.975 -13.557 1.182 1.00 97.69 94 LYS A O 1
ATOM 642 N N . GLY A 1 95 ? -4.204 -12.053 -0.484 1.00 97.31 95 GLY A N 1
ATOM 643 C CA . GLY A 1 95 ? -2.945 -12.320 -1.169 1.00 97.31 95 GLY A CA 1
ATOM 644 C C . GLY A 1 95 ? -1.801 -11.423 -0.702 1.00 97.31 95 GLY A C 1
ATOM 645 O O . GLY A 1 95 ? -1.626 -11.160 0.486 1.00 97.31 95 GLY A O 1
ATOM 646 N N . ASN A 1 96 ? -0.991 -10.978 -1.659 1.00 97.62 96 ASN A N 1
ATOM 647 C CA . ASN A 1 96 ? 0.111 -10.052 -1.435 1.00 97.62 96 ASN A CA 1
ATOM 648 C C . ASN A 1 96 ? -0.358 -8.593 -1.494 1.00 97.62 96 ASN A C 1
ATOM 650 O O . ASN A 1 96 ? -1.112 -8.219 -2.392 1.00 97.62 96 ASN A O 1
ATOM 654 N N . THR A 1 97 ? 0.162 -7.758 -0.597 1.00 97.44 97 THR A N 1
ATOM 655 C CA . THR A 1 97 ? 0.192 -6.304 -0.772 1.00 97.44 97 THR A CA 1
ATOM 656 C C . THR A 1 97 ? 1.554 -5.907 -1.329 1.00 97.44 97 THR A C 1
ATOM 658 O O . THR A 1 97 ? 2.568 -6.130 -0.671 1.00 97.44 97 THR A O 1
ATOM 661 N N . GLY A 1 98 ? 1.583 -5.320 -2.523 1.00 96.56 98 GLY A N 1
ATOM 662 C CA . GLY A 1 98 ? 2.793 -4.845 -3.189 1.00 96.56 98 GLY A CA 1
ATOM 663 C C . GLY A 1 98 ? 2.838 -3.324 -3.270 1.00 96.56 98 GLY A C 1
ATOM 664 O O . GLY A 1 98 ? 1.912 -2.714 -3.805 1.00 96.56 98 GLY A O 1
ATOM 665 N N . LEU A 1 99 ? 3.914 -2.714 -2.773 1.00 94.69 99 LEU A N 1
ATOM 666 C CA . LEU A 1 99 ? 4.148 -1.267 -2.815 1.00 94.69 99 LEU A CA 1
ATOM 667 C C . LEU A 1 99 ? 5.387 -0.956 -3.663 1.00 94.69 99 LEU A C 1
ATOM 669 O O . LEU A 1 99 ? 6.503 -1.272 -3.268 1.00 94.69 99 LEU A O 1
ATOM 673 N N . THR A 1 100 ? 5.216 -0.325 -4.822 1.00 92.75 100 THR A N 1
ATOM 674 C CA . THR A 1 100 ? 6.338 0.074 -5.692 1.00 92.75 100 THR A CA 1
ATOM 675 C C . THR A 1 100 ? 6.410 1.591 -5.776 1.00 92.75 100 THR A C 1
ATOM 677 O O . THR A 1 100 ? 5.573 2.213 -6.432 1.00 92.75 100 THR A O 1
ATOM 680 N N . GLY A 1 101 ? 7.365 2.192 -5.058 1.00 88.81 101 GLY A N 1
ATOM 681 C CA . GLY A 1 101 ? 7.483 3.646 -4.895 1.00 88.81 101 GLY A CA 1
ATOM 682 C C . GLY A 1 101 ? 6.214 4.311 -4.355 1.00 88.81 101 GLY A C 1
ATOM 683 O O . GLY A 1 101 ? 6.005 5.502 -4.583 1.00 88.81 101 GLY A O 1
ATOM 684 N N . ALA A 1 102 ? 5.340 3.535 -3.713 1.00 92.19 102 ALA A N 1
ATOM 685 C CA . ALA A 1 102 ? 3.991 3.912 -3.319 1.00 92.19 102 ALA A CA 1
ATOM 686 C C . ALA A 1 102 ? 3.858 4.020 -1.799 1.00 92.19 102 ALA A C 1
ATOM 688 O O . ALA A 1 102 ? 4.591 3.367 -1.057 1.00 92.19 102 ALA A O 1
ATOM 689 N N . VAL A 1 103 ? 2.896 4.819 -1.334 1.00 91.12 103 VAL A N 1
ATOM 690 C CA . VAL A 1 103 ? 2.718 5.117 0.097 1.00 91.12 103 VAL A CA 1
ATOM 691 C C . VAL A 1 103 ? 1.292 4.824 0.554 1.00 91.12 103 VAL A C 1
ATOM 693 O O . VAL A 1 103 ? 0.324 5.196 -0.104 1.00 91.12 103 VAL A O 1
ATOM 696 N N . ILE A 1 104 ? 1.156 4.195 1.723 1.00 94.25 104 ILE A N 1
ATOM 697 C CA . ILE A 1 104 ? -0.097 4.153 2.484 1.00 94.25 104 ILE A CA 1
ATOM 698 C C . ILE A 1 104 ? 0.111 5.033 3.715 1.00 94.25 104 ILE A C 1
ATOM 700 O O . ILE A 1 104 ? 0.939 4.718 4.568 1.00 94.25 104 ILE A O 1
ATOM 704 N N . SER A 1 105 ? -0.603 6.151 3.792 1.00 94.50 105 SER A N 1
ATOM 705 C CA . SER A 1 105 ? -0.475 7.134 4.864 1.00 94.50 105 SER A CA 1
ATOM 706 C C . SER A 1 105 ? -1.799 7.359 5.588 1.00 94.50 105 SER A C 1
ATOM 708 O O . SER A 1 105 ? -2.886 7.173 5.031 1.00 94.50 105 SER A O 1
ATOM 710 N N . SER A 1 106 ? -1.709 7.776 6.852 1.00 94.94 106 SER A N 1
ATOM 711 C CA . SER A 1 106 ? -2.860 8.281 7.588 1.00 94.94 106 SER A CA 1
ATOM 712 C C . SER A 1 106 ? -2.505 9.423 8.533 1.00 94.94 106 SER A C 1
ATOM 714 O O . SE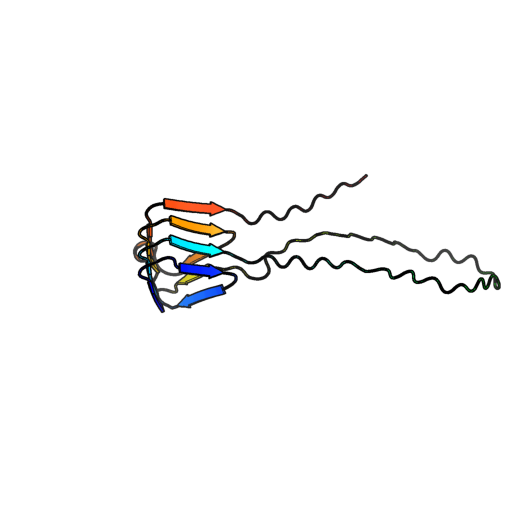R A 1 106 ? -1.416 9.436 9.101 1.00 94.94 106 SER A O 1
ATOM 716 N N . THR A 1 107 ? -3.448 10.348 8.738 1.00 95.62 107 THR A N 1
ATOM 717 C CA . THR A 1 107 ? -3.390 11.361 9.807 1.00 95.62 107 THR A CA 1
ATOM 718 C C . THR A 1 107 ? -4.119 10.950 11.092 1.00 95.62 107 THR A C 1
ATOM 720 O O . THR A 1 107 ? -4.162 11.728 12.045 1.00 95.62 107 THR A O 1
ATOM 723 N N . ALA A 1 108 ? -4.722 9.760 11.135 1.00 95.12 108 ALA A N 1
ATOM 724 C CA . ALA A 1 108 ? -5.363 9.219 12.329 1.00 95.12 108 ALA A CA 1
ATOM 725 C C . ALA A 1 108 ? -4.352 8.624 13.317 1.00 95.12 108 ALA A C 1
ATOM 727 O O . ALA A 1 108 ? -3.240 8.254 12.940 1.00 95.12 108 ALA A O 1
ATOM 728 N N . ASP A 1 109 ? -4.782 8.448 14.570 1.00 94.88 109 ASP A N 1
ATOM 729 C CA . ASP A 1 109 ? -4.055 7.651 15.559 1.00 94.88 109 ASP A CA 1
ATOM 730 C C . ASP A 1 109 ? -3.727 6.251 15.023 1.00 94.88 109 ASP A C 1
ATOM 732 O O . ASP A 1 109 ? -4.532 5.637 14.319 1.00 94.88 109 ASP A O 1
ATOM 736 N N . SER A 1 110 ? -2.571 5.707 15.412 1.00 90.00 110 SER A N 1
ATOM 737 C CA . SER A 1 110 ? -2.118 4.374 14.985 1.00 90.00 110 SER A CA 1
ATOM 738 C C . SER A 1 110 ? -3.124 3.260 15.289 1.00 90.00 110 SER A C 1
ATOM 740 O O . SER A 1 110 ? -3.190 2.286 14.549 1.00 90.00 110 SER A O 1
ATOM 742 N N . SER A 1 111 ? -3.964 3.422 16.315 1.00 93.88 111 SER A N 1
ATOM 743 C CA . SER A 1 111 ? -5.039 2.482 16.662 1.00 93.88 111 SER A CA 1
ATOM 744 C C . SER A 1 111 ? -6.148 2.368 15.610 1.00 93.88 111 SER A C 1
ATOM 746 O O . SER A 1 111 ? -6.924 1.418 15.653 1.00 93.88 111 SER A O 1
ATOM 748 N N . LYS A 1 112 ? -6.236 3.319 14.674 1.00 94.50 112 LYS A N 1
ATOM 749 C CA . LYS A 1 112 ? -7.206 3.331 13.568 1.00 94.50 112 LYS A CA 1
ATOM 750 C C . LYS A 1 112 ? -6.590 2.914 12.234 1.00 94.50 112 LYS A C 1
ATOM 752 O O . LYS A 1 112 ? -7.245 3.036 11.204 1.00 94.50 112 LYS A O 1
ATOM 757 N N . ASN A 1 113 ? -5.336 2.470 12.254 1.00 96.38 113 ASN A N 1
ATOM 758 C CA . ASN A 1 113 ? -4.572 2.110 11.072 1.00 96.38 113 ASN A CA 1
ATOM 759 C C . ASN A 1 113 ? -4.230 0.621 11.137 1.00 96.38 113 ASN A C 1
ATOM 761 O O . ASN A 1 113 ? -3.394 0.196 11.930 1.00 96.38 113 ASN A O 1
A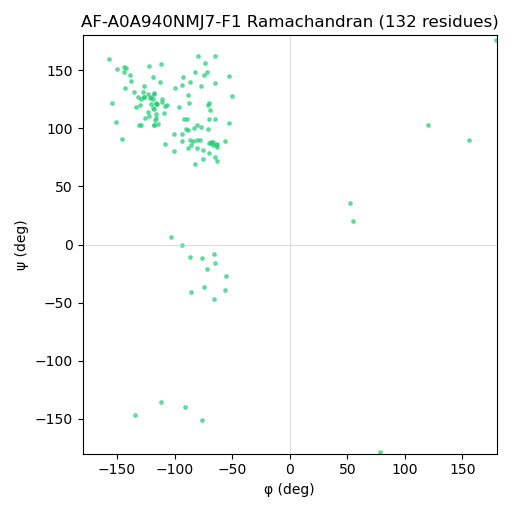TOM 765 N N . SER A 1 114 ? -4.901 -0.166 10.305 1.00 96.56 114 SER A N 1
ATOM 766 C CA . SER A 1 114 ? -4.782 -1.618 10.237 1.00 96.56 114 SER A CA 1
ATOM 767 C C . SER A 1 114 ? -4.485 -2.049 8.805 1.00 96.56 114 SER A C 1
ATOM 769 O O . SER A 1 114 ? -5.194 -1.684 7.869 1.00 96.56 114 SER A O 1
ATOM 771 N N . LEU A 1 115 ? -3.424 -2.838 8.637 1.00 95.94 115 LEU A N 1
ATOM 772 C CA . LEU A 1 115 ? -3.103 -3.524 7.391 1.00 95.94 115 LEU A CA 1
ATOM 773 C C . LEU A 1 115 ? -2.942 -5.014 7.694 1.00 95.94 115 LEU A C 1
ATOM 775 O O . LEU A 1 115 ? -1.963 -5.428 8.313 1.00 95.94 115 LEU A O 1
ATOM 779 N N . SER A 1 116 ? -3.900 -5.812 7.239 1.00 97.06 116 SER A N 1
ATOM 780 C CA . SER A 1 116 ? -3.843 -7.267 7.235 1.00 97.06 116 SER A CA 1
ATOM 781 C C . SER A 1 116 ? -3.614 -7.742 5.806 1.00 97.06 116 SER A C 1
ATOM 783 O O . SER A 1 116 ? -4.393 -7.435 4.907 1.00 97.06 116 SER A O 1
ATOM 785 N N . THR A 1 117 ? -2.517 -8.456 5.573 1.00 96.94 117 THR A N 1
ATOM 786 C CA . THR A 1 117 ? -2.179 -9.004 4.257 1.00 96.94 117 THR A CA 1
ATOM 787 C C . THR A 1 117 ? -1.514 -10.363 4.408 1.00 96.94 117 THR A C 1
ATOM 789 O O . THR A 1 117 ? -0.884 -10.624 5.435 1.00 96.94 117 THR A O 1
ATOM 792 N N . GLY A 1 118 ? -1.639 -11.237 3.409 1.00 96.12 118 GLY A N 1
ATOM 793 C CA . GLY A 1 118 ? -0.965 -12.533 3.420 1.00 96.12 118 GLY A CA 1
ATOM 794 C C . GLY A 1 118 ? 0.553 -12.375 3.357 1.00 96.12 118 GLY A C 1
ATOM 795 O O . GLY A 1 118 ? 1.286 -12.979 4.135 1.00 96.12 118 GLY A O 1
ATOM 796 N N . THR A 1 119 ? 1.036 -11.524 2.453 1.00 96.06 119 THR A N 1
ATOM 797 C CA . THR A 1 119 ? 2.453 -11.139 2.367 1.00 96.06 119 THR A CA 1
ATOM 798 C C . THR A 1 119 ? 2.578 -9.667 2.002 1.00 96.06 119 THR A C 1
ATOM 800 O O . THR A 1 119 ? 1.719 -9.124 1.316 1.00 96.06 119 THR A O 1
ATOM 803 N N . LEU A 1 120 ? 3.662 -9.018 2.424 1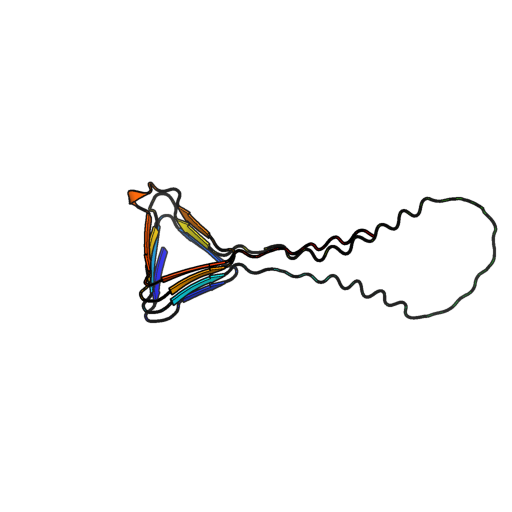.00 95.38 120 LEU A N 1
ATOM 804 C CA . LEU A 1 120 ? 3.955 -7.629 2.077 1.00 95.38 120 LEU A CA 1
ATOM 805 C C . LEU A 1 120 ? 5.241 -7.582 1.254 1.00 95.38 120 LEU A C 1
ATOM 807 O O . LEU A 1 120 ? 6.289 -8.021 1.724 1.00 95.38 120 LEU A O 1
ATOM 811 N N . THR A 1 121 ? 5.157 -7.058 0.034 1.00 95.25 121 THR A N 1
ATOM 812 C CA . THR A 1 121 ? 6.328 -6.718 -0.780 1.00 95.25 121 THR A CA 1
ATOM 813 C C . THR A 1 121 ? 6.406 -5.208 -0.939 1.00 95.25 121 THR A C 1
ATOM 815 O O . THR A 1 121 ? 5.393 -4.532 -1.114 1.00 95.25 121 THR A O 1
ATOM 818 N N . TYR A 1 122 ? 7.614 -4.664 -0.862 1.00 91.88 122 TYR A N 1
ATOM 819 C CA . TYR A 1 122 ? 7.858 -3.262 -1.151 1.00 91.88 122 TYR A CA 1
ATOM 820 C C . TYR A 1 122 ? 9.145 -3.122 -1.957 1.00 91.88 122 TYR A C 1
ATOM 822 O O . TYR A 1 122 ? 10.077 -3.908 -1.797 1.00 91.88 122 TYR A O 1
ATOM 830 N N . SER A 1 123 ? 9.166 -2.145 -2.851 1.00 88.44 123 SER A N 1
ATOM 831 C CA . SER A 1 123 ? 10.331 -1.776 -3.640 1.00 88.44 123 SER A CA 1
ATOM 832 C C . SER A 1 123 ? 10.345 -0.272 -3.792 1.00 88.44 123 SER A C 1
ATOM 834 O O . SER A 1 123 ? 9.328 0.335 -4.143 1.00 88.44 123 SER A O 1
ATOM 836 N N . ASP A 1 124 ? 11.513 0.315 -3.590 1.00 81.19 124 ASP A N 1
ATOM 837 C CA . ASP A 1 124 ? 11.745 1.694 -3.969 1.00 81.19 124 ASP A CA 1
ATOM 838 C C . ASP A 1 124 ? 11.867 1.800 -5.488 1.00 81.19 124 ASP A C 1
ATOM 840 O O . ASP A 1 124 ? 12.167 0.830 -6.192 1.00 81.19 124 ASP A O 1
ATOM 844 N N . ILE A 1 125 ? 11.581 2.995 -5.989 1.00 71.69 125 ILE A N 1
ATOM 845 C CA . ILE A 1 125 ? 11.864 3.360 -7.366 1.00 71.69 125 ILE A CA 1
ATOM 846 C C . ILE A 1 125 ? 13.235 4.045 -7.343 1.00 71.69 125 ILE A C 1
ATOM 848 O O . ILE A 1 125 ? 13.336 5.232 -7.027 1.00 71.69 125 ILE A O 1
ATOM 852 N N . GLU A 1 126 ? 14.299 3.279 -7.601 1.00 62.50 126 GLU A N 1
ATOM 853 C CA . GLU A 1 126 ? 15.665 3.810 -7.650 1.00 62.50 126 GLU A CA 1
ATOM 854 C C . GLU A 1 126 ? 15.852 4.707 -8.886 1.00 62.50 126 GLU A C 1
ATOM 856 O O . GLU A 1 126 ? 15.661 4.294 -10.031 1.00 62.50 126 GLU A O 1
ATOM 861 N N . ASN A 1 127 ? 16.234 5.963 -8.646 1.00 53.06 127 ASN A N 1
ATOM 862 C CA . ASN A 1 127 ? 16.666 6.898 -9.679 1.00 53.06 127 ASN A CA 1
ATOM 863 C C . ASN A 1 127 ? 18.177 6.726 -9.878 1.00 53.06 127 ASN A C 1
ATOM 865 O O . ASN A 1 127 ? 18.979 7.243 -9.100 1.00 53.06 127 ASN A O 1
ATOM 869 N N . HIS A 1 128 ? 18.584 5.966 -10.892 1.00 46.62 128 HIS A N 1
ATOM 870 C CA . HIS A 1 128 ? 19.998 5.841 -11.229 1.00 46.62 128 HIS A CA 1
ATOM 871 C C . HIS A 1 128 ? 20.463 7.051 -12.051 1.00 46.62 128 HIS A C 1
ATOM 873 O O . HIS A 1 128 ? 20.464 7.007 -13.280 1.00 46.62 128 HIS A O 1
ATOM 879 N N . SER A 1 129 ? 20.943 8.112 -11.396 1.00 40.09 129 SER A N 1
ATOM 880 C CA . SER A 1 129 ? 21.813 9.085 -12.064 1.00 40.09 129 SER A CA 1
ATOM 881 C C . SER A 1 129 ? 23.250 8.564 -12.011 1.00 40.09 129 SER A C 1
ATOM 883 O O . SER A 1 129 ? 23.990 8.838 -11.063 1.00 40.09 129 SER A O 1
ATOM 885 N N . HIS A 1 130 ? 23.664 7.772 -13.001 1.00 40.38 130 HIS A N 1
ATOM 886 C CA . HIS A 1 130 ? 25.094 7.537 -13.173 1.00 40.38 130 HIS A CA 1
ATOM 887 C C . HIS A 1 130 ? 25.708 8.856 -13.669 1.00 40.38 130 HIS A C 1
ATOM 889 O O . HIS A 1 130 ? 25.459 9.298 -14.785 1.00 40.38 130 HIS A O 1
ATOM 895 N N . TYR A 1 131 ? 26.467 9.534 -12.816 1.00 41.16 131 TYR A N 1
ATOM 896 C CA . TYR A 1 131 ? 27.348 10.610 -13.250 1.00 41.16 131 TYR A CA 1
ATOM 897 C C . TYR A 1 131 ? 28.753 10.027 -13.316 1.00 41.16 131 TYR A C 1
ATOM 899 O O . TYR A 1 131 ? 29.448 9.927 -12.308 1.00 41.16 131 TYR A O 1
ATOM 907 N N . SER A 1 132 ? 29.149 9.580 -14.507 1.00 38.91 132 SER A N 1
ATOM 908 C CA . SER A 1 132 ? 30.557 9.328 -14.793 1.00 38.91 132 SER A CA 1
ATOM 909 C C . SER A 1 132 ? 31.164 10.643 -15.269 1.00 38.91 132 SER A C 1
ATOM 911 O O . SER A 1 132 ? 31.145 10.931 -16.462 1.00 38.91 132 SER A O 1
ATOM 913 N N . ALA A 1 133 ? 31.689 11.448 -14.344 1.00 36.94 133 ALA A N 1
ATOM 914 C CA . ALA A 1 133 ? 32.678 12.452 -14.722 1.00 36.94 133 ALA A CA 1
ATOM 915 C C . ALA A 1 133 ? 33.962 11.721 -15.121 1.00 36.94 133 ALA A C 1
ATOM 917 O O . ALA A 1 133 ? 34.567 11.056 -14.282 1.00 36.94 133 ALA A O 1
ATOM 918 N N . ASN A 1 134 ? 34.351 11.845 -16.387 1.00 40.62 134 ASN A N 1
ATOM 919 C CA . ASN A 1 134 ? 35.741 11.680 -16.804 1.00 40.62 134 ASN A CA 1
ATOM 920 C C . ASN A 1 134 ? 36.317 13.059 -17.107 1.00 40.62 134 ASN A C 1
ATOM 922 O O . ASN A 1 134 ? 35.579 13.861 -17.723 1.00 40.62 134 ASN A O 1
#

Radius of gyration: 25.05 Å; Cα contacts (8 Å, |Δi|>4): 282; chains: 1; bounding box: 53×52×64 Å

pLDDT: mean 75.23, std 24.6, range [34.06, 97.94]

Secondary structure (DSSP, 8-state):
-EEEESS-EEEES-EEEEEEEEEEESS-EEEEPEEE--------------------------------------EEEE--EEEEEEEEEEEEEEEEEEEES-EEEESS-GGG-EEEEEEEEEE-----------

Mean predicted aligned error: 13.53 Å

Solvent-accessible surface area (backbone atoms only — not comparable to full-atom values): 7945 Å² total; per-residue (Å²): 79,78,46,79,40,84,3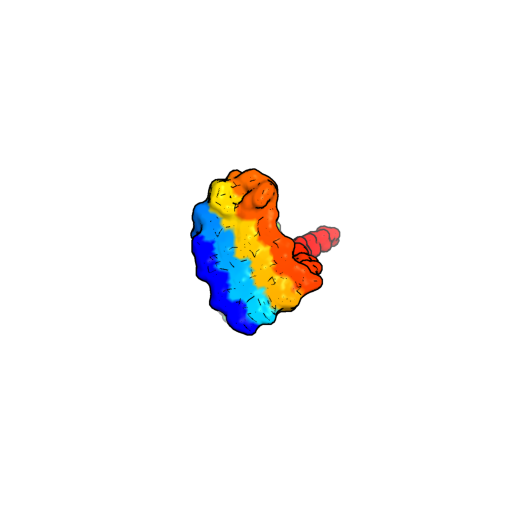8,71,46,79,37,65,49,36,68,50,75,30,53,30,36,38,34,42,28,56,20,34,39,36,29,28,33,36,65,50,69,78,75,77,71,77,74,77,74,81,70,87,76,89,77,91,78,90,78,83,89,77,97,67,92,71,89,75,82,80,78,81,79,86,70,70,62,54,44,74,71,34,65,4,30,37,41,15,27,72,58,5,32,43,36,41,30,60,28,42,37,37,30,36,49,34,48,81,48,58,72,26,61,70,93,42,52,45,80,47,52,65,39,80,47,75,43,79,74,83,60,74,71,81,79,81,85,127

Foldseek 3Di:
DEAEELEEAEFELDEAEDQEYEYAHNYEYEWAFDWDQPQPPVPPPPVDDDDDDPDDDDPDPDDDPPDDPSFRWRDRPRATEYEHEQQEYHHAHAEEYEAELHDYYYPHDPVNYHHHHPYYHYYYDDTDRPDPDD